Protein AF-A0A8J5PRS8-F1 (afdb_monomer_lite)

pLDDT: mean 81.01, std 11.78, range [36.59, 93.69]

Radius of gyration: 16.46 Å; chains: 1; bounding box: 31×24×57 Å

Organism: NCBI:txid96318

Structure (mmCIF, N/CA/C/O backbone):
data_AF-A0A8J5PRS8-F1
#
_entry.id   AF-A0A8J5PRS8-F1
#
loop_
_atom_site.group_PDB
_atom_site.id
_atom_site.type_symbol
_atom_site.label_atom_id
_atom_site.label_alt_id
_atom_site.label_comp_id
_atom_site.label_asym_id
_atom_site.label_entity_id
_atom_site.label_seq_id
_atom_site.pdbx_PDB_ins_code
_atom_site.Cartn_x
_atom_site.Cartn_y
_atom_site.Cartn_z
_atom_site.occupancy
_atom_site.B_iso_or_equiv
_atom_site.auth_seq_id
_atom_site.auth_comp_id
_atom_site.auth_asym_id
_atom_site.auth_atom_id
_atom_site.pdbx_PDB_model_num
ATOM 1 N N . MET A 1 1 ? -1.471 -7.421 -36.775 1.00 36.59 1 MET A N 1
ATOM 2 C CA . MET A 1 1 ? -1.858 -8.180 -35.569 1.00 36.59 1 MET A CA 1
ATOM 3 C C . MET A 1 1 ? -1.390 -7.368 -34.380 1.00 36.59 1 MET A C 1
ATOM 5 O O . MET A 1 1 ? -0.194 -7.209 -34.201 1.00 36.59 1 MET A O 1
ATOM 9 N N . SER A 1 2 ? -2.318 -6.717 -33.687 1.00 39.41 2 SER A N 1
ATOM 10 C CA . SER A 1 2 ? -2.017 -5.766 -32.617 1.00 39.41 2 SER A CA 1
ATOM 11 C C . SER A 1 2 ? -1.572 -6.532 -31.370 1.00 39.41 2 SER A C 1
ATOM 13 O O . SER A 1 2 ? -2.388 -7.249 -30.793 1.00 39.41 2 SER A O 1
ATOM 15 N N . GLU A 1 3 ? -0.305 -6.407 -30.972 1.00 45.19 3 GLU A N 1
ATOM 16 C CA . GLU A 1 3 ? 0.259 -7.049 -29.777 1.00 45.19 3 GLU A CA 1
ATOM 17 C C . GLU A 1 3 ? -0.368 -6.473 -28.492 1.00 45.19 3 GLU A C 1
ATOM 19 O O . GLU A 1 3 ? 0.179 -5.586 -27.843 1.00 45.19 3 GLU A O 1
ATOM 24 N N . HIS A 1 4 ? -1.547 -6.978 -28.118 1.00 44.34 4 HIS A N 1
ATOM 25 C CA . HIS A 1 4 ? -2.319 -6.601 -26.922 1.00 44.34 4 HIS A CA 1
ATOM 26 C C . HIS A 1 4 ? -1.716 -7.140 -25.605 1.00 44.34 4 HIS A C 1
ATOM 28 O O . HIS A 1 4 ? -2.440 -7.465 -24.668 1.00 44.34 4 HIS A O 1
ATOM 34 N N . GLY A 1 5 ? -0.391 -7.254 -25.514 1.00 54.34 5 GLY A N 1
ATOM 35 C CA . GLY A 1 5 ? 0.267 -7.834 -24.339 1.00 54.34 5 GLY A CA 1
ATOM 36 C C . GLY A 1 5 ? 1.774 -7.620 -24.245 1.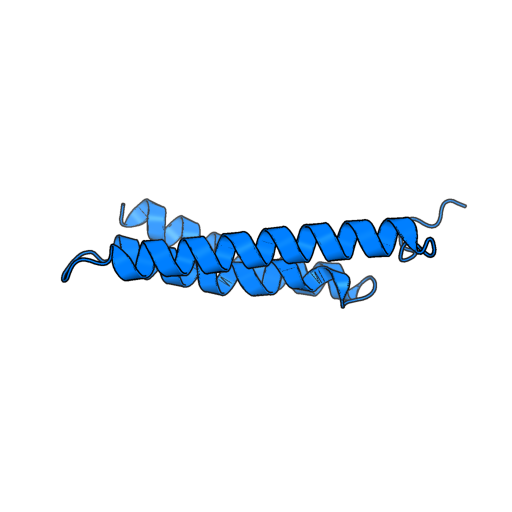00 54.34 5 GLY A C 1
ATOM 37 O O . GLY A 1 5 ? 2.400 -8.193 -23.361 1.00 54.34 5 GLY A O 1
ATOM 38 N N . ALA A 1 6 ? 2.377 -6.821 -25.129 1.00 56.38 6 ALA A N 1
ATOM 39 C CA . ALA A 1 6 ? 3.806 -6.548 -25.058 1.00 56.38 6 ALA A CA 1
ATOM 40 C C . ALA A 1 6 ? 4.079 -5.371 -24.111 1.00 56.38 6 ALA A C 1
ATOM 42 O O . ALA A 1 6 ? 3.491 -4.294 -24.245 1.00 56.38 6 ALA A O 1
ATOM 43 N N . ARG A 1 7 ? 4.995 -5.583 -23.158 1.00 55.09 7 ARG A N 1
ATOM 44 C CA . ARG A 1 7 ? 5.549 -4.544 -22.281 1.00 55.09 7 ARG A CA 1
ATOM 45 C C . ARG A 1 7 ? 5.979 -3.348 -23.145 1.00 55.09 7 ARG A C 1
ATOM 47 O O . ARG A 1 7 ? 6.651 -3.570 -24.157 1.00 55.09 7 ARG A O 1
ATOM 54 N N . PRO A 1 8 ? 5.617 -2.098 -22.804 1.00 56.72 8 PRO A N 1
ATOM 55 C CA . PRO A 1 8 ? 5.964 -0.959 -23.639 1.00 56.72 8 PRO A CA 1
ATOM 56 C C . PRO A 1 8 ? 7.485 -0.867 -23.780 1.00 56.72 8 PRO A C 1
ATOM 58 O O . PRO A 1 8 ? 8.190 -0.519 -22.844 1.00 56.72 8 PRO A O 1
ATOM 61 N N . SER A 1 9 ? 8.008 -1.179 -24.966 1.00 62.59 9 SER A N 1
ATOM 62 C CA . SER A 1 9 ? 9.457 -1.230 -25.221 1.00 62.59 9 SER A CA 1
ATOM 63 C C . SER A 1 9 ? 10.080 0.162 -25.382 1.00 62.59 9 SER A C 1
ATOM 65 O O . SER A 1 9 ? 11.285 0.294 -25.574 1.00 62.59 9 SER A O 1
ATOM 67 N N . SER A 1 10 ? 9.258 1.218 -25.327 1.00 78.38 10 SER A N 1
ATOM 68 C CA . SER A 1 10 ? 9.721 2.600 -25.382 1.00 78.38 10 SER A CA 1
ATOM 69 C C . SER A 1 10 ? 10.183 3.048 -23.991 1.00 78.38 10 SER A C 1
ATOM 71 O O . SER A 1 10 ? 9.367 3.068 -23.064 1.00 78.38 10 SER A O 1
ATOM 73 N N . PRO A 1 11 ? 11.447 3.477 -23.833 1.00 77.38 11 PRO A N 1
ATOM 74 C CA . PRO A 1 11 ? 12.001 3.864 -22.536 1.00 77.38 11 PRO A CA 1
ATOM 75 C C . PRO A 1 11 ? 11.227 5.013 -21.872 1.00 77.38 11 PRO A C 1
ATOM 77 O O . PRO A 1 11 ? 11.118 5.050 -20.651 1.00 77.38 11 PRO A O 1
ATOM 80 N N . ALA A 1 12 ? 10.617 5.908 -22.658 1.00 84.12 12 ALA A N 1
ATOM 81 C CA . ALA A 1 12 ? 9.793 6.998 -22.136 1.00 84.12 12 ALA A CA 1
ATOM 82 C C . ALA A 1 12 ? 8.513 6.499 -21.441 1.00 84.12 12 ALA A C 1
ATOM 84 O O . ALA A 1 12 ? 8.127 7.036 -20.405 1.00 84.12 12 ALA A O 1
ATOM 85 N N . LYS A 1 13 ? 7.870 5.452 -21.979 1.00 79.19 13 LYS A N 1
ATOM 86 C CA . LYS A 1 13 ? 6.665 4.858 -21.378 1.00 79.19 13 LYS A CA 1
ATOM 87 C C . LYS A 1 13 ? 6.993 4.138 -20.073 1.00 79.19 13 LYS A C 1
ATOM 89 O O . LYS A 1 13 ? 6.313 4.358 -19.080 1.00 79.19 13 LYS A O 1
ATOM 94 N N . VAL A 1 14 ? 8.080 3.365 -20.058 1.00 81.94 14 VAL A N 1
ATOM 95 C CA . VAL A 1 14 ? 8.559 2.678 -18.847 1.00 81.94 14 VAL A CA 1
ATOM 96 C C . VAL A 1 14 ? 8.940 3.681 -17.759 1.00 81.94 14 VAL A C 1
ATOM 98 O O . VAL A 1 14 ? 8.592 3.484 -16.598 1.00 81.94 14 VAL A O 1
ATOM 101 N N . ALA A 1 15 ? 9.616 4.775 -18.122 1.00 85.56 15 ALA A N 1
ATOM 102 C CA . ALA A 1 15 ? 9.963 5.832 -17.176 1.00 85.56 15 ALA A CA 1
ATOM 103 C C . ALA A 1 15 ? 8.715 6.494 -16.572 1.00 85.56 15 ALA A C 1
ATOM 105 O O . ALA A 1 15 ? 8.670 6.727 -15.367 1.00 85.56 15 ALA A O 1
ATOM 106 N N . LEU A 1 16 ? 7.692 6.760 -17.389 1.00 86.94 16 LEU A N 1
ATOM 107 C CA . LEU A 1 16 ? 6.442 7.367 -16.933 1.00 86.94 16 LEU A CA 1
ATOM 108 C C . LEU A 1 16 ? 5.639 6.421 -16.027 1.00 86.94 16 LEU A C 1
ATOM 110 O O . LEU A 1 16 ? 5.136 6.849 -14.988 1.00 86.94 16 LEU A O 1
ATOM 114 N N . GLU A 1 17 ? 5.576 5.132 -16.368 1.00 83.62 17 GLU A N 1
ATOM 115 C CA . GLU A 1 17 ? 4.977 4.100 -15.517 1.00 83.62 17 GLU A CA 1
ATOM 116 C C . GLU A 1 17 ? 5.712 3.997 -14.178 1.00 83.62 17 GLU A C 1
ATOM 118 O O . GLU A 1 17 ? 5.084 4.140 -13.129 1.00 83.62 17 GLU A O 1
ATOM 123 N N . ALA A 1 18 ? 7.041 3.855 -14.194 1.00 85.94 18 ALA A N 1
ATOM 124 C CA . ALA A 1 18 ? 7.854 3.785 -12.982 1.00 85.94 18 ALA A CA 1
ATOM 125 C C . ALA A 1 18 ? 7.704 5.038 -12.101 1.00 85.94 18 ALA A C 1
ATOM 127 O O . ALA A 1 18 ? 7.594 4.926 -10.879 1.00 85.94 18 ALA A O 1
ATOM 128 N N . TRP A 1 19 ? 7.638 6.227 -12.710 1.00 90.25 19 TRP A N 1
ATOM 129 C CA . TRP A 1 19 ? 7.405 7.481 -11.993 1.00 90.25 19 TRP A CA 1
ATOM 130 C C . TRP A 1 19 ? 6.018 7.515 -11.340 1.00 90.25 19 TRP A C 1
ATOM 132 O O . TRP A 1 19 ? 5.904 7.835 -10.158 1.00 90.25 19 TRP A O 1
ATOM 142 N N . SER A 1 20 ? 4.974 7.105 -12.070 1.00 88.81 20 SER A N 1
ATOM 143 C CA . SER A 1 20 ? 3.607 7.035 -11.536 1.00 88.81 20 SER A CA 1
ATOM 144 C C . SER A 1 20 ? 3.484 6.060 -10.357 1.00 88.81 20 SER A C 1
ATOM 146 O O . SER A 1 20 ? 2.866 6.401 -9.347 1.00 88.81 20 SER A O 1
ATOM 148 N N . GLN A 1 21 ? 4.138 4.893 -10.436 1.00 87.62 21 GLN A N 1
ATOM 149 C CA . GLN A 1 21 ? 4.181 3.924 -9.338 1.00 87.62 21 GLN A CA 1
ATOM 150 C C . GLN A 1 21 ? 4.929 4.500 -8.130 1.00 87.62 21 GLN A C 1
ATOM 152 O O . GLN A 1 21 ? 4.442 4.413 -7.005 1.00 87.62 21 GLN A O 1
ATOM 157 N N . GLY A 1 22 ? 6.070 5.161 -8.359 1.00 89.88 22 GLY A N 1
ATOM 158 C CA . GLY A 1 22 ? 6.829 5.842 -7.309 1.00 89.88 22 GLY A CA 1
ATOM 159 C C . GLY A 1 22 ? 6.010 6.911 -6.579 1.00 89.88 22 GLY A C 1
ATOM 160 O O . GLY A 1 22 ? 5.992 6.936 -5.348 1.00 89.88 22 GLY A O 1
ATOM 161 N N . CYS A 1 23 ? 5.272 7.749 -7.314 1.00 90.81 23 CYS A N 1
ATOM 162 C CA . CYS A 1 23 ? 4.369 8.742 -6.726 1.00 90.81 23 CYS A CA 1
ATOM 163 C C . CYS A 1 23 ? 3.232 8.097 -5.921 1.00 90.81 23 CYS A C 1
ATOM 165 O O . CYS A 1 23 ? 2.926 8.562 -4.823 1.00 90.81 23 CYS A O 1
ATOM 167 N N . MET A 1 24 ? 2.628 7.021 -6.433 1.00 91.12 24 MET A N 1
ATOM 168 C CA . MET A 1 24 ? 1.550 6.308 -5.745 1.00 91.12 24 MET A CA 1
ATOM 169 C C . MET A 1 24 ? 2.029 5.677 -4.430 1.00 91.12 24 MET A C 1
ATOM 171 O O . MET A 1 24 ? 1.418 5.905 -3.385 1.00 91.12 24 MET A O 1
ATOM 175 N N . ILE A 1 25 ? 3.152 4.948 -4.451 1.00 90.44 25 ILE A N 1
ATOM 176 C CA . ILE A 1 25 ? 3.752 4.363 -3.241 1.00 90.44 25 ILE A CA 1
ATOM 177 C C . ILE A 1 25 ? 4.163 5.463 -2.253 1.00 90.44 25 ILE A C 1
ATOM 179 O O . ILE A 1 25 ? 3.900 5.344 -1.057 1.00 90.44 25 ILE A O 1
ATOM 183 N N . GLY A 1 26 ? 4.745 6.566 -2.738 1.00 91.69 26 GLY A N 1
ATOM 184 C CA . GLY A 1 26 ? 5.095 7.718 -1.903 1.00 91.69 26 GLY A CA 1
ATOM 185 C C . GLY A 1 26 ? 3.885 8.319 -1.181 1.00 91.69 26 GLY A C 1
ATOM 186 O O . GLY A 1 26 ? 3.947 8.575 0.023 1.00 91.69 26 GLY A O 1
ATOM 187 N N . ALA A 1 27 ? 2.759 8.481 -1.881 1.00 91.00 27 ALA A N 1
ATOM 188 C CA . ALA A 1 27 ? 1.514 8.963 -1.285 1.00 91.00 27 ALA A CA 1
ATOM 189 C C . ALA A 1 27 ? 0.956 7.993 -0.226 1.00 91.00 27 ALA A C 1
ATOM 191 O O . ALA A 1 27 ? 0.527 8.438 0.841 1.00 91.00 27 ALA A O 1
ATOM 192 N N . LEU A 1 28 ? 1.017 6.679 -0.477 1.00 90.94 28 LEU A N 1
ATOM 193 C CA . LEU A 1 28 ? 0.610 5.657 0.496 1.00 90.94 28 LEU A CA 1
ATOM 194 C C . LEU A 1 28 ? 1.451 5.726 1.776 1.00 90.94 28 LEU A C 1
ATOM 196 O O . LEU A 1 28 ? 0.889 5.707 2.869 1.00 90.94 28 LEU A O 1
ATOM 200 N N . ILE A 1 29 ? 2.774 5.887 1.665 1.00 91.62 29 ILE A N 1
ATOM 201 C CA . ILE A 1 29 ? 3.671 6.025 2.828 1.00 91.62 29 ILE A CA 1
ATOM 202 C C . ILE A 1 29 ? 3.299 7.251 3.671 1.00 91.62 29 ILE A C 1
ATOM 204 O O . ILE A 1 29 ? 3.214 7.159 4.898 1.00 91.62 29 ILE A O 1
ATOM 208 N N . ILE A 1 30 ? 3.033 8.392 3.029 1.00 93.69 30 ILE A N 1
ATOM 209 C CA . ILE A 1 30 ? 2.609 9.612 3.731 1.00 93.69 30 ILE A CA 1
ATOM 210 C C . ILE A 1 30 ? 1.273 9.376 4.449 1.00 93.69 30 ILE A C 1
ATOM 212 O O . ILE A 1 30 ? 1.131 9.724 5.623 1.00 93.69 30 ILE A O 1
ATOM 216 N N . MET A 1 31 ? 0.308 8.739 3.781 1.00 92.62 31 MET A N 1
ATOM 217 C CA . MET A 1 31 ? -1.004 8.445 4.359 1.00 92.62 31 MET A CA 1
ATOM 218 C C . MET A 1 31 ? -0.919 7.461 5.534 1.00 92.62 31 MET A C 1
ATOM 220 O O . MET A 1 31 ? -1.618 7.647 6.533 1.00 92.62 31 MET A O 1
ATOM 224 N N . ILE A 1 32 ? -0.020 6.472 5.468 1.00 92.00 32 ILE A N 1
ATOM 225 C CA . ILE A 1 32 ? 0.306 5.576 6.589 1.00 92.00 32 ILE A CA 1
ATOM 226 C C . ILE A 1 32 ? 0.843 6.392 7.766 1.00 92.00 32 ILE A C 1
ATOM 228 O O . ILE A 1 32 ? 0.364 6.228 8.888 1.00 92.00 32 ILE A O 1
ATOM 232 N N . GLY A 1 33 ? 1.787 7.304 7.514 1.00 92.00 33 GLY A N 1
ATOM 233 C CA . GLY A 1 33 ? 2.362 8.176 8.541 1.00 92.00 33 GLY A CA 1
ATOM 234 C C . GLY A 1 33 ? 1.311 9.042 9.238 1.00 92.00 33 GLY A C 1
ATOM 235 O O . GLY A 1 33 ? 1.261 9.083 10.468 1.00 92.00 33 GLY A O 1
ATOM 236 N N . ILE A 1 34 ? 0.419 9.672 8.468 1.00 90.88 34 ILE A N 1
ATOM 237 C CA . ILE A 1 34 ? -0.685 10.484 9.005 1.00 90.88 34 ILE A CA 1
ATOM 238 C C . ILE A 1 34 ? -1.669 9.611 9.792 1.00 90.88 34 ILE A C 1
ATOM 240 O O . ILE A 1 34 ? -2.059 9.972 10.902 1.00 90.88 34 ILE A O 1
ATOM 244 N N . THR A 1 35 ? -2.051 8.450 9.253 1.00 90.25 35 THR A N 1
ATOM 245 C CA . THR A 1 35 ? -2.975 7.514 9.916 1.00 90.25 35 THR A CA 1
ATOM 246 C C . THR A 1 35 ? -2.404 7.036 11.245 1.00 90.25 35 THR A C 1
ATOM 248 O O . THR A 1 35 ? -3.124 7.010 12.243 1.00 90.25 35 THR A O 1
ATOM 251 N N . PHE A 1 36 ? -1.106 6.724 11.279 1.00 88.50 36 PHE A N 1
ATOM 252 C CA . PHE A 1 36 ? -0.399 6.320 12.489 1.00 88.50 36 PHE A CA 1
ATOM 253 C C . PHE A 1 36 ? -0.331 7.449 13.522 1.00 88.50 36 PHE A C 1
ATOM 255 O O . PHE A 1 36 ? -0.698 7.238 14.676 1.00 88.50 36 PHE A O 1
ATOM 262 N N . ALA A 1 37 ? 0.059 8.658 13.108 1.00 89.44 37 ALA A N 1
ATOM 263 C CA . ALA A 1 37 ? 0.102 9.828 13.986 1.00 89.44 37 ALA A CA 1
ATOM 264 C C . ALA A 1 37 ? -1.284 10.203 14.546 1.00 89.44 37 ALA A C 1
ATOM 266 O O . ALA A 1 37 ? -1.388 10.705 15.664 1.00 89.44 37 ALA A O 1
ATOM 267 N N . ASN A 1 38 ? -2.350 9.935 13.787 1.00 88.00 38 ASN A N 1
ATOM 268 C CA . ASN A 1 38 ? -3.730 10.217 14.173 1.00 88.00 38 ASN A CA 1
ATOM 269 C C . ASN A 1 38 ? -4.412 9.061 14.939 1.00 88.00 38 ASN A C 1
ATOM 271 O O . ASN A 1 38 ? -5.584 9.179 15.306 1.00 88.00 38 ASN A O 1
ATOM 275 N N . MET A 1 39 ? -3.727 7.937 15.200 1.00 86.06 39 MET A N 1
ATOM 276 C CA . MET A 1 39 ? -4.336 6.822 15.931 1.00 86.06 39 MET A CA 1
ATOM 277 C C . MET A 1 39 ? -4.636 7.199 17.383 1.00 86.06 39 MET A C 1
ATOM 279 O O . MET A 1 39 ? -3.740 7.449 18.188 1.00 86.06 39 MET A O 1
ATOM 283 N N . ARG A 1 40 ? -5.917 7.145 17.757 1.00 83.88 40 ARG A N 1
ATOM 284 C C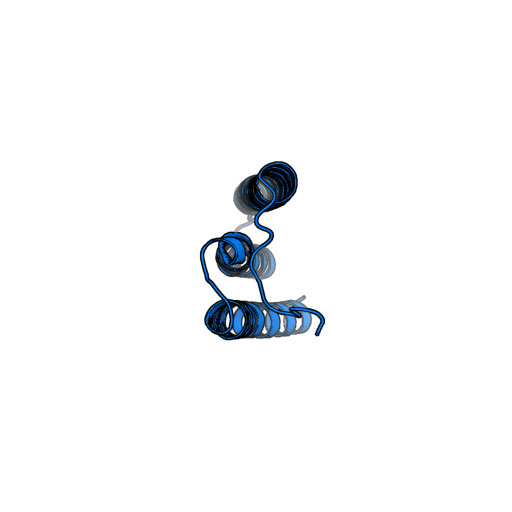A . ARG A 1 40 ? -6.353 7.234 19.155 1.00 83.88 40 ARG A CA 1
ATOM 285 C C . ARG A 1 40 ? -6.569 5.845 19.748 1.00 83.88 40 ARG A C 1
ATOM 287 O O . ARG A 1 40 ? -7.069 4.929 19.093 1.00 83.88 40 ARG A O 1
ATOM 294 N N . ARG A 1 41 ? -6.219 5.690 21.028 1.00 78.00 41 ARG A N 1
ATOM 295 C CA . ARG A 1 41 ? -6.442 4.451 21.785 1.00 78.00 41 ARG A CA 1
ATOM 296 C C . ARG A 1 41 ? -7.951 4.162 21.834 1.00 78.00 41 ARG A C 1
ATOM 298 O O . ARG A 1 41 ? -8.702 4.963 22.372 1.00 78.00 41 ARG A O 1
ATOM 305 N N . GLY A 1 42 ? -8.375 3.032 21.265 1.00 77.06 42 GLY A N 1
ATOM 306 C CA . GLY A 1 42 ? -9.769 2.563 21.294 1.00 77.06 42 GLY A CA 1
ATOM 307 C C . GLY A 1 42 ? -10.529 2.644 19.966 1.00 77.06 42 GLY A C 1
ATOM 308 O O . GLY A 1 42 ? -11.573 2.013 19.851 1.00 77.06 42 GLY A O 1
ATOM 309 N N . VAL A 1 43 ? -10.005 3.332 18.945 1.00 84.00 43 VAL A N 1
ATOM 310 C CA . VAL A 1 43 ? -10.659 3.396 17.626 1.00 84.00 43 VAL A CA 1
ATOM 311 C C . VAL A 1 43 ? -10.113 2.287 16.726 1.00 84.00 43 VAL A C 1
ATOM 313 O O . VAL A 1 43 ? -8.931 2.275 16.382 1.00 84.00 43 VAL A O 1
ATOM 316 N N . LEU A 1 44 ? -10.967 1.325 16.365 1.00 83.44 44 LEU A N 1
ATOM 317 C CA . LEU A 1 44 ? -10.594 0.220 15.472 1.00 83.44 44 LEU A CA 1
ATOM 318 C C . LEU A 1 44 ? -10.442 0.677 14.013 1.00 83.44 44 LEU A C 1
ATOM 320 O O . LEU A 1 44 ? -9.596 0.139 13.305 1.00 83.44 44 LEU A O 1
ATOM 324 N N . LEU A 1 45 ? -11.178 1.714 13.602 1.00 85.88 45 LEU A N 1
ATOM 325 C CA . LEU A 1 45 ? -11.195 2.241 12.234 1.00 85.88 45 LEU A CA 1
ATOM 326 C C . LEU A 1 45 ? -9.807 2.670 11.722 1.00 85.88 45 LEU A C 1
ATOM 328 O O . LEU A 1 45 ? -9.420 2.305 10.620 1.00 85.88 45 LEU A O 1
ATOM 332 N N . HIS A 1 46 ? -9.001 3.374 12.523 1.00 83.75 46 HIS A N 1
ATOM 333 C CA . HIS A 1 46 ? -7.657 3.784 12.085 1.00 83.75 46 HIS A CA 1
ATOM 334 C C . HIS A 1 46 ? -6.688 2.610 11.925 1.00 83.75 46 HIS A C 1
ATOM 336 O O . HIS A 1 46 ? -5.812 2.652 11.066 1.00 83.75 46 HIS A O 1
ATOM 342 N N . LYS A 1 47 ? -6.840 1.552 12.732 1.00 85.12 47 LYS A N 1
ATOM 343 C CA . LYS A 1 47 ? -6.019 0.333 12.604 1.00 85.12 47 LYS A CA 1
ATOM 344 C C . LYS A 1 47 ? -6.344 -0.410 11.317 1.00 85.12 47 LYS A C 1
ATOM 346 O O . LYS A 1 47 ? -5.462 -0.934 10.653 1.00 85.12 47 LYS A O 1
ATOM 351 N N . LEU A 1 48 ? -7.626 -0.424 11.001 1.00 86.12 48 LEU A N 1
ATOM 352 C CA . LEU A 1 48 ? -8.211 -0.973 9.801 1.00 86.12 48 LEU A CA 1
ATOM 353 C C . LEU A 1 48 ? -7.698 -0.224 8.556 1.00 86.12 48 LEU A C 1
ATOM 355 O O . LEU A 1 48 ? -7.039 -0.830 7.713 1.00 86.12 48 LEU A O 1
ATOM 359 N N . ILE A 1 49 ? -7.838 1.105 8.502 1.00 86.88 49 ILE A N 1
ATOM 360 C CA . ILE A 1 49 ? -7.293 1.940 7.410 1.00 86.88 49 ILE A CA 1
ATOM 361 C C . ILE A 1 49 ? -5.782 1.724 7.232 1.00 86.88 49 ILE A C 1
ATOM 363 O O . ILE A 1 49 ? -5.294 1.635 6.107 1.00 86.88 49 ILE A O 1
ATOM 367 N N . LEU A 1 50 ? -5.028 1.580 8.327 1.00 88.62 50 LEU A N 1
ATOM 368 C CA . LEU A 1 50 ? -3.599 1.271 8.251 1.00 88.62 50 LEU A CA 1
ATOM 369 C C . LEU A 1 50 ? -3.338 -0.080 7.557 1.00 88.62 50 LEU A C 1
ATOM 371 O O . LEU A 1 50 ? -2.424 -0.175 6.742 1.00 88.62 50 LEU A O 1
ATOM 375 N N . ILE A 1 51 ? -4.135 -1.112 7.850 1.00 88.12 51 ILE A N 1
ATOM 376 C CA . ILE A 1 51 ? -4.030 -2.428 7.200 1.00 88.12 51 ILE A CA 1
ATOM 377 C C . ILE A 1 51 ? -4.339 -2.322 5.702 1.00 88.12 51 ILE A C 1
ATOM 379 O O . ILE A 1 51 ? -3.584 -2.862 4.897 1.00 88.12 51 ILE A O 1
ATOM 383 N N . GLU A 1 52 ? -5.381 -1.588 5.313 1.00 86.88 52 GLU A N 1
ATOM 384 C CA . GLU A 1 52 ? -5.711 -1.359 3.898 1.00 86.88 52 GLU A CA 1
ATOM 385 C C . GLU A 1 52 ? -4.576 -0.651 3.155 1.00 86.88 52 GLU A C 1
ATOM 387 O O . GLU A 1 52 ? -4.179 -1.091 2.078 1.00 86.88 52 GLU A O 1
ATOM 392 N N . LEU A 1 53 ? -3.978 0.379 3.759 1.00 87.75 53 LEU A N 1
ATOM 393 C CA . LEU A 1 53 ? -2.834 1.080 3.174 1.00 87.75 53 LEU A CA 1
ATOM 394 C C . LEU A 1 53 ? -1.606 0.173 3.021 1.00 87.75 53 LEU A C 1
ATOM 396 O O . LEU A 1 53 ? -0.893 0.268 2.021 1.00 87.75 53 LEU A O 1
ATOM 400 N N . LEU A 1 54 ? -1.374 -0.735 3.974 1.00 87.25 54 LEU A N 1
ATOM 401 C CA . LEU A 1 54 ? -0.305 -1.729 3.871 1.00 87.25 54 LEU A CA 1
ATOM 402 C C . LEU A 1 54 ? -0.570 -2.747 2.753 1.00 87.25 54 LEU A C 1
ATOM 404 O O . LEU A 1 54 ? 0.350 -3.097 2.012 1.00 87.25 54 LEU A O 1
ATOM 408 N N . LEU A 1 55 ? -1.819 -3.190 2.603 1.00 86.00 55 LEU A N 1
ATOM 409 C CA . LEU A 1 55 ? -2.249 -4.117 1.550 1.00 86.00 55 LEU A CA 1
ATOM 410 C C . LEU A 1 55 ? -2.294 -3.460 0.160 1.00 86.00 55 LEU A C 1
ATOM 412 O O . LEU A 1 55 ? -2.160 -4.153 -0.850 1.00 86.00 55 LEU A O 1
ATOM 416 N N . ALA A 1 56 ? -2.427 -2.134 0.097 1.00 86.00 56 ALA A N 1
ATOM 417 C CA . ALA A 1 56 ? -2.416 -1.365 -1.145 1.00 86.00 56 ALA A CA 1
ATOM 418 C C . ALA A 1 56 ? -1.010 -1.209 -1.734 1.00 86.00 56 ALA A C 1
ATOM 420 O O . ALA A 1 56 ? -0.871 -1.101 -2.951 1.00 86.00 56 ALA A O 1
ATOM 421 N N . MET A 1 57 ? 0.041 -1.233 -0.904 1.00 85.56 57 MET A N 1
ATOM 422 C CA . MET A 1 57 ? 1.421 -1.064 -1.373 1.00 85.56 57 MET A CA 1
ATOM 423 C C . MET A 1 57 ? 1.831 -2.112 -2.419 1.00 85.56 57 MET A C 1
ATOM 425 O O . MET A 1 57 ? 2.288 -1.697 -3.481 1.00 85.56 57 MET A O 1
ATOM 429 N N . PRO A 1 58 ? 1.630 -3.432 -2.210 1.00 83.88 58 PRO A N 1
ATOM 430 C CA . PRO A 1 58 ? 1.869 -4.449 -3.235 1.00 83.88 58 PRO A CA 1
ATOM 431 C C . PRO A 1 58 ? 1.198 -4.142 -4.574 1.00 83.88 58 PRO A C 1
ATOM 433 O O . PRO A 1 58 ? 1.797 -4.372 -5.617 1.00 83.88 58 PRO A O 1
ATOM 436 N N . ASN A 1 59 ? -0.001 -3.551 -4.565 1.00 81.94 59 ASN A N 1
ATOM 437 C CA . ASN A 1 59 ? -0.705 -3.193 -5.794 1.00 81.94 59 ASN A CA 1
ATOM 438 C C . ASN A 1 59 ? 0.159 -2.290 -6.694 1.00 81.94 59 ASN A C 1
ATOM 440 O O . ASN A 1 59 ? 0.172 -2.491 -7.899 1.00 81.94 59 ASN A O 1
ATOM 444 N N . GLY A 1 60 ? 0.976 -1.393 -6.127 1.00 79.06 60 GLY A N 1
ATOM 445 C CA . GLY A 1 60 ? 1.877 -0.512 -6.881 1.00 79.06 60 GLY A CA 1
ATOM 446 C C . GLY A 1 60 ? 3.186 -1.119 -7.396 1.00 79.06 60 GLY A C 1
ATOM 447 O O . GLY A 1 60 ? 4.008 -0.417 -7.981 1.00 79.06 60 GLY A O 1
ATOM 448 N N . PHE A 1 61 ? 3.411 -2.419 -7.198 1.00 80.06 61 PHE A N 1
ATOM 449 C CA . PHE A 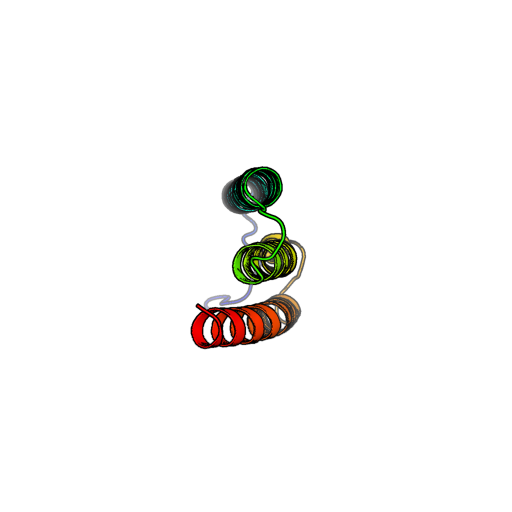1 61 ? 4.592 -3.125 -7.717 1.00 80.06 61 PHE A CA 1
ATOM 450 C C . PHE A 1 61 ? 4.287 -3.945 -8.977 1.00 80.06 61 PHE A C 1
ATOM 452 O O . PHE A 1 61 ? 5.112 -4.739 -9.430 1.00 80.06 61 PHE A O 1
ATOM 459 N N . PHE A 1 62 ? 3.118 -3.748 -9.588 1.00 77.12 62 PHE A N 1
ATOM 460 C CA . PHE A 1 62 ? 2.684 -4.549 -10.731 1.00 77.12 62 PHE A CA 1
ATOM 461 C C . PHE A 1 62 ? 3.610 -4.432 -11.958 1.00 77.12 62 PHE A C 1
ATOM 463 O O . PHE A 1 62 ? 3.748 -5.392 -12.710 1.00 77.12 62 PHE A O 1
ATOM 470 N N . THR A 1 63 ? 4.305 -3.300 -12.124 1.00 71.62 63 THR A N 1
ATOM 471 C CA . THR A 1 63 ? 5.273 -3.030 -13.210 1.00 71.62 63 THR A CA 1
ATOM 472 C C . THR A 1 63 ? 6.463 -4.007 -13.248 1.00 71.62 63 THR A C 1
ATOM 474 O O . THR A 1 63 ? 7.163 -4.095 -14.263 1.00 71.62 63 THR A O 1
ATOM 477 N N . PHE A 1 64 ? 6.720 -4.760 -12.175 1.00 72.62 64 PHE A N 1
ATOM 478 C CA . PHE A 1 64 ? 7.796 -5.759 -12.140 1.00 72.62 64 PHE A CA 1
ATOM 479 C C . PHE A 1 64 ? 7.418 -7.104 -12.777 1.00 72.62 64 PHE A C 1
ATOM 481 O O . PHE A 1 64 ? 8.317 -7.883 -13.084 1.00 72.62 64 PHE A O 1
ATOM 488 N N . PHE A 1 65 ? 6.130 -7.371 -13.011 1.00 75.19 65 PHE A N 1
ATOM 489 C CA . PHE A 1 65 ? 5.652 -8.650 -13.539 1.00 75.19 65 PHE A CA 1
ATOM 490 C C . PHE A 1 65 ? 5.266 -8.543 -15.015 1.00 75.19 65 PHE A C 1
ATOM 492 O O . PHE A 1 65 ? 4.622 -7.581 -15.430 1.00 75.19 65 PHE A O 1
ATOM 499 N N . ASP A 1 66 ? 5.628 -9.551 -15.805 1.00 71.44 66 ASP A N 1
ATOM 500 C CA . ASP A 1 66 ? 5.238 -9.631 -17.212 1.00 71.44 66 ASP A CA 1
ATOM 501 C C . ASP A 1 66 ? 3.859 -10.309 -17.373 1.00 71.44 66 ASP A C 1
ATOM 503 O O . ASP A 1 66 ? 3.446 -11.123 -16.542 1.00 71.44 66 ASP A O 1
ATOM 507 N N . PRO A 1 67 ? 3.089 -10.011 -18.430 1.00 69.94 67 PRO A N 1
ATOM 508 C CA . PRO A 1 67 ? 1.861 -10.747 -18.718 1.00 69.94 67 PRO A CA 1
ATOM 509 C C . PRO A 1 67 ? 2.158 -12.244 -18.931 1.00 69.94 67 PRO A C 1
ATOM 511 O O . PRO A 1 67 ? 3.120 -12.573 -19.625 1.00 69.94 67 PRO A O 1
ATOM 514 N N . PRO A 1 68 ? 1.356 -13.177 -18.376 1.00 74.19 68 PRO A N 1
ATOM 515 C CA . PRO A 1 68 ? 0.084 -12.983 -17.671 1.00 74.19 68 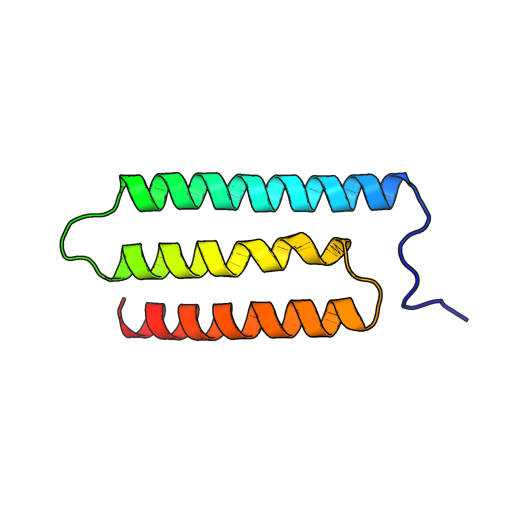PRO A CA 1
ATOM 516 C C . PRO A 1 68 ? 0.198 -12.825 -16.142 1.00 74.19 68 PRO A C 1
ATOM 518 O O . PRO A 1 68 ? -0.820 -12.568 -15.498 1.00 74.19 68 PRO A O 1
ATOM 521 N N . THR A 1 69 ? 1.382 -12.989 -15.533 1.00 77.56 69 THR A N 1
ATOM 522 C CA . THR A 1 69 ? 1.555 -12.979 -14.060 1.00 77.56 69 THR A CA 1
ATOM 523 C C . THR A 1 69 ? 1.164 -11.645 -13.431 1.00 77.56 69 THR A C 1
ATOM 525 O O . THR A 1 69 ? 0.643 -11.635 -12.315 1.00 77.56 69 THR A O 1
ATOM 528 N N . TRP A 1 70 ? 1.278 -10.551 -14.188 1.00 74.25 70 TRP A N 1
ATOM 529 C CA . TRP A 1 70 ? 0.724 -9.240 -13.840 1.00 74.25 70 TRP A CA 1
ATOM 530 C C . TRP A 1 70 ? -0.749 -9.295 -13.387 1.00 74.25 70 TRP A C 1
ATOM 532 O O . TRP A 1 70 ? -1.093 -8.773 -12.324 1.00 74.25 70 TRP A O 1
ATOM 542 N N . GLY A 1 71 ? -1.618 -9.964 -14.153 1.00 78.94 71 GLY A N 1
ATOM 543 C CA . GLY A 1 71 ? -3.053 -10.031 -13.856 1.00 78.94 71 GLY A CA 1
ATOM 544 C C . GLY A 1 71 ? -3.359 -10.850 -12.601 1.00 78.94 71 GLY A C 1
ATOM 545 O O . GLY A 1 71 ? -4.208 -10.463 -11.796 1.00 78.94 71 GLY A O 1
ATOM 546 N N . TRP A 1 72 ? -2.625 -11.946 -12.392 1.00 83.12 72 TRP A N 1
ATOM 547 C CA . TRP A 1 72 ? -2.735 -12.777 -11.189 1.00 83.12 72 TRP A CA 1
ATOM 548 C C . TRP A 1 72 ? -2.289 -12.019 -9.935 1.00 83.12 72 TRP A C 1
ATOM 550 O O . TRP A 1 72 ? -2.965 -12.067 -8.907 1.00 83.12 72 TRP A O 1
ATOM 560 N N . TYR A 1 73 ? -1.188 -11.271 -10.037 1.00 83.81 73 TYR A N 1
ATOM 561 C CA . TYR A 1 73 ? -0.657 -10.457 -8.948 1.00 83.81 73 TYR A CA 1
ATOM 562 C C . TYR A 1 73 ? -1.614 -9.321 -8.554 1.00 83.81 73 TYR A C 1
ATOM 564 O O . TYR A 1 73 ? -1.949 -9.165 -7.375 1.00 83.81 73 TYR A O 1
ATOM 572 N N . LEU A 1 74 ? -2.127 -8.574 -9.539 1.00 83.00 74 LEU A N 1
ATOM 573 C CA . LEU A 1 74 ? -3.137 -7.541 -9.295 1.00 83.00 74 LEU A CA 1
ATOM 574 C C . LEU A 1 74 ? -4.403 -8.129 -8.669 1.00 83.00 74 LEU A C 1
ATOM 576 O O . LEU A 1 74 ? -4.892 -7.613 -7.670 1.00 83.00 74 LEU A O 1
ATOM 580 N N . SER A 1 75 ? -4.907 -9.243 -9.199 1.00 86.31 75 SER A N 1
ATOM 581 C CA . SER A 1 75 ? -6.115 -9.880 -8.661 1.00 86.31 75 SER A CA 1
ATOM 582 C C . SER A 1 75 ? -5.923 -10.315 -7.207 1.00 86.31 75 SER A C 1
ATOM 584 O O . SER A 1 75 ? -6.773 -10.037 -6.362 1.00 86.31 75 SER A O 1
ATOM 586 N N . SER A 1 76 ? -4.780 -10.933 -6.886 1.00 86.12 76 SER A N 1
ATOM 587 C CA . SER A 1 76 ? -4.473 -11.362 -5.519 1.00 86.12 76 SER A CA 1
ATOM 588 C C . SER A 1 76 ? -4.424 -10.187 -4.546 1.00 86.12 76 SER A C 1
ATOM 590 O O . SER A 1 76 ? -4.945 -10.295 -3.441 1.00 86.12 76 SER A O 1
ATOM 592 N N . THR A 1 77 ? -3.804 -9.072 -4.935 1.00 85.06 77 THR A N 1
ATOM 593 C CA . THR A 1 77 ? -3.671 -7.886 -4.071 1.00 85.06 77 THR A CA 1
ATOM 594 C C . THR A 1 77 ? -4.999 -7.137 -3.915 1.00 85.06 77 THR A C 1
ATOM 596 O O . THR A 1 77 ? -5.322 -6.689 -2.815 1.00 85.06 77 THR A O 1
ATOM 599 N N . VAL A 1 78 ? -5.822 -7.076 -4.968 1.00 86.88 78 VAL A N 1
ATOM 600 C CA . VAL A 1 78 ? -7.161 -6.461 -4.933 1.00 86.88 78 VAL A CA 1
ATOM 601 C C . VAL A 1 78 ? -8.135 -7.232 -4.040 1.00 86.88 78 VAL A C 1
ATOM 603 O O . VAL A 1 78 ? -8.912 -6.600 -3.330 1.00 86.88 78 VAL A O 1
ATOM 606 N N . ILE A 1 79 ? -8.092 -8.569 -4.003 1.00 88.00 79 ILE A N 1
ATOM 607 C CA . ILE A 1 79 ? -8.981 -9.357 -3.125 1.00 88.00 79 ILE A CA 1
ATOM 608 C C . ILE A 1 79 ? -8.807 -8.949 -1.655 1.00 88.00 79 ILE A C 1
ATOM 610 O O . ILE A 1 79 ? -9.796 -8.723 -0.957 1.00 88.00 79 ILE A O 1
ATOM 614 N N . PHE A 1 80 ? -7.563 -8.798 -1.190 1.00 82.88 80 PHE A N 1
ATOM 615 C CA . PHE A 1 80 ? -7.290 -8.366 0.183 1.00 82.88 80 PHE A CA 1
ATOM 616 C C . PHE A 1 80 ? -7.796 -6.948 0.461 1.00 82.88 80 PHE A C 1
ATOM 618 O O . PHE A 1 80 ? -8.374 -6.706 1.522 1.00 82.88 80 PHE A O 1
ATOM 625 N N . LEU A 1 81 ? -7.640 -6.035 -0.501 1.00 85.88 81 LEU A N 1
ATOM 626 C CA . LEU A 1 81 ? -8.179 -4.677 -0.404 1.00 85.88 81 LEU A CA 1
ATOM 627 C C . LEU A 1 81 ? -9.703 -4.676 -0.300 1.00 85.88 81 LEU A C 1
ATOM 629 O O . LEU A 1 81 ? -10.252 -4.013 0.573 1.00 85.88 81 LEU A O 1
ATOM 633 N N . VAL A 1 82 ? -10.390 -5.464 -1.129 1.00 87.69 82 VAL A N 1
ATOM 634 C CA . VAL A 1 82 ? -11.856 -5.563 -1.109 1.00 87.69 82 VAL A CA 1
ATOM 635 C C . VAL A 1 82 ? -12.350 -6.131 0.221 1.00 87.69 82 VAL A C 1
ATOM 637 O O . VAL A 1 82 ? -13.335 -5.631 0.766 1.00 87.69 82 VAL A O 1
ATOM 640 N N . ILE A 1 83 ? -11.674 -7.139 0.780 1.00 86.88 83 ILE A N 1
ATOM 641 C CA . ILE A 1 83 ? -12.010 -7.668 2.111 1.00 86.88 83 ILE A CA 1
ATOM 642 C C . ILE A 1 83 ? -11.837 -6.578 3.178 1.00 86.88 83 ILE A C 1
ATOM 644 O O . ILE A 1 83 ? -12.742 -6.382 3.991 1.00 86.88 83 ILE A O 1
ATOM 648 N N . SER A 1 84 ? -10.719 -5.842 3.153 1.00 84.06 84 SER A N 1
ATOM 649 C CA . SER A 1 84 ? -10.462 -4.745 4.096 1.00 84.06 84 SER A CA 1
ATOM 650 C C . SER A 1 84 ? -11.523 -3.649 3.982 1.00 84.06 84 SER A C 1
ATOM 652 O O . SER A 1 84 ? -12.109 -3.260 4.986 1.00 84.06 84 SER A O 1
ATOM 654 N N . TRP A 1 85 ? -11.848 -3.225 2.761 1.00 84.44 85 TRP A N 1
ATOM 655 C CA . TRP A 1 85 ? -12.864 -2.214 2.472 1.00 84.44 85 TRP A CA 1
ATOM 656 C C . TRP A 1 85 ? -14.246 -2.603 3.008 1.00 84.44 85 TRP A C 1
ATOM 658 O O . TRP A 1 85 ? -14.913 -1.807 3.669 1.00 84.44 85 TRP A O 1
ATOM 668 N N . ASN A 1 86 ? -14.678 -3.847 2.772 1.00 87.12 86 ASN A N 1
ATOM 669 C CA . ASN A 1 86 ? -15.948 -4.340 3.309 1.00 87.12 86 ASN A CA 1
ATOM 670 C C . ASN A 1 86 ? -15.944 -4.343 4.843 1.00 87.12 86 ASN A C 1
ATOM 672 O O . ASN A 1 86 ? -16.917 -3.911 5.457 1.00 87.12 86 ASN A O 1
ATOM 676 N N . LEU A 1 87 ? -14.844 -4.772 5.465 1.00 84.00 87 LEU A N 1
ATOM 677 C CA . LEU A 1 87 ? -14.704 -4.769 6.920 1.00 84.00 87 LEU A CA 1
ATOM 678 C C . LEU A 1 87 ? -14.745 -3.344 7.496 1.00 84.00 87 LEU A C 1
ATOM 680 O O . LEU A 1 87 ? -15.373 -3.122 8.529 1.00 84.00 87 LEU A O 1
ATOM 684 N N . HIS A 1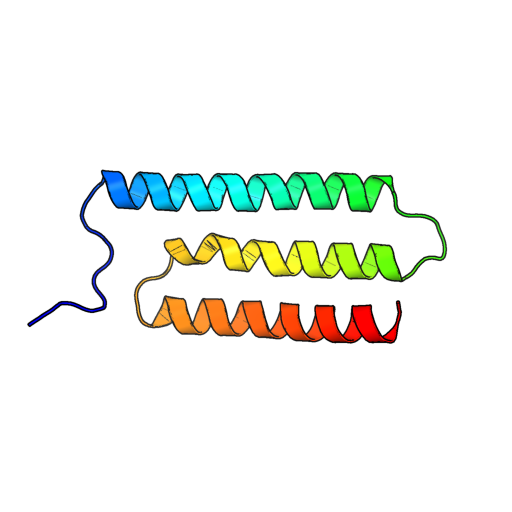 88 ? -14.116 -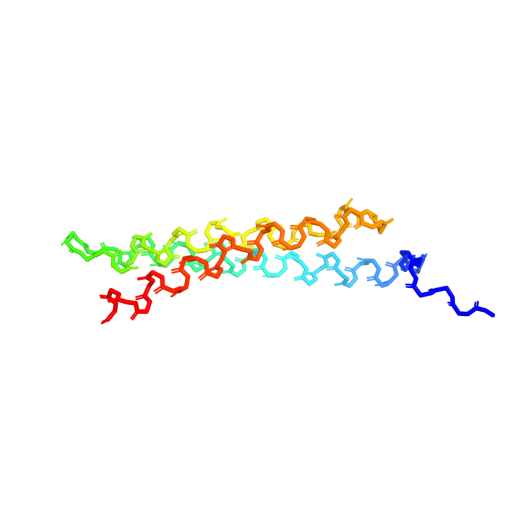2.380 6.819 1.00 78.38 88 HIS A N 1
ATOM 685 C CA . HIS A 1 88 ? -14.117 -0.972 7.224 1.00 78.38 88 HIS A CA 1
ATOM 686 C C . HIS A 1 88 ? -15.523 -0.397 7.184 1.00 78.38 88 HIS A C 1
ATOM 688 O O . HIS A 1 88 ? -15.942 0.214 8.157 1.00 78.38 88 HIS A O 1
ATOM 694 N N . ASN A 1 89 ? -16.270 -0.658 6.112 1.00 84.56 89 ASN A N 1
ATOM 695 C CA . ASN A 1 89 ? -17.630 -0.148 5.951 1.00 84.56 89 ASN A CA 1
ATOM 696 C C . ASN A 1 89 ? -18.651 -0.777 6.904 1.00 84.56 89 ASN A C 1
ATOM 698 O O . ASN A 1 89 ? -19.671 -0.161 7.179 1.00 84.56 89 ASN A O 1
ATOM 702 N N . VAL A 1 90 ? -18.410 -1.997 7.393 1.00 85.06 90 VAL A N 1
ATOM 703 C CA . VAL A 1 90 ? -19.271 -2.628 8.410 1.00 85.06 90 VAL A CA 1
ATOM 704 C C . VAL A 1 90 ? -19.005 -2.060 9.811 1.00 85.06 90 VAL A C 1
ATOM 706 O O . VAL A 1 90 ? -19.892 -2.087 10.660 1.00 85.06 90 VAL A O 1
ATOM 709 N N . ILE A 1 91 ? -17.783 -1.590 10.072 1.00 79.38 91 ILE A N 1
ATOM 710 C CA . ILE A 1 91 ? -17.337 -1.121 11.396 1.00 79.38 91 ILE A CA 1
ATOM 711 C C . ILE A 1 91 ? -17.422 0.410 11.535 1.00 79.38 91 ILE A C 1
ATOM 713 O O . ILE A 1 91 ? -17.476 0.904 12.663 1.00 79.38 91 ILE A O 1
ATOM 717 N N . ALA A 1 92 ? -17.387 1.141 10.417 1.00 70.75 92 ALA A N 1
ATOM 718 C CA . ALA A 1 92 ? -17.531 2.596 10.340 1.00 70.75 92 ALA A CA 1
ATOM 719 C C . ALA A 1 92 ? -18.954 3.057 10.682 1.00 70.75 92 ALA A C 1
ATOM 721 O O . ALA A 1 92 ? -19.055 4.084 11.392 1.00 70.75 92 ALA A O 1
#

Sequence (92 aa):
MSEHGARPSSPAKVALEAWSQGCMIGALIIMIGITFANMRRGVLLHKLILIELLLAMPNGFFTFFDPPTWGWYLSSTVIFLVISWNLHNVIA

Secondary structure (DSSP, 8-state):
---TT-----HHHHHHHHHHHHHHHHHHHHHHHHHHHTPPTT-HHHHHHHHHHHHHHHHTTGGGS-TTHHHHHHHHHHHHHHHHHHHHHHH-

Foldseek 3Di:
DDPPFDDPPDVVVLVVLVVVLVVVLVVLVVVLVVLVVPDDPPDVLSVLVNQLSVLCNQCSVLSVDGPPVSVVSNVVSVVSNVVSVVVNVVRD